Protein AF-A0A9D6QKI6-F1 (afdb_monomer)

Secondary structure (DSSP, 8-state):
--HHHHHHHHHHHHHHHHHHHHHHHHHHHHHHHT---HHHHHHHHHHHHHHTHHHHHHHHHHHHHHHHTT------

pLDDT: mean 78.79, std 14.79, range [49.75, 94.69]

Mean predicted aligned error: 8.6 Å

Foldseek 3Di:
DPPVVVLVVQLVVQLVVVLVCLLVVQLVVCCVPPNDDPVVSVVRSVVVNVVCVVVSNVVSNVVSCVVPVPDDPPPD

Structure (mmCIF, N/CA/C/O backbone):
data_AF-A0A9D6QKI6-F1
#
_entry.id   AF-A0A9D6QKI6-F1
#
loop_
_atom_site.group_PDB
_atom_site.id
_atom_site.type_symbol
_atom_site.label_atom_id
_atom_site.label_alt_id
_atom_site.label_comp_id
_atom_site.label_asym_id
_atom_site.label_entity_id
_atom_site.label_seq_id
_atom_site.pdbx_PDB_ins_code
_atom_site.Cartn_x
_atom_site.Cartn_y
_atom_site.Cartn_z
_atom_site.occupancy
_atom_site.B_iso_or_equiv
_atom_site.auth_seq_id
_atom_site.auth_comp_id
_atom_site.auth_asym_id
_atom_site.auth_atom_id
_atom_site.pdbx_PDB_model_num
ATOM 1 N N . MET A 1 1 ? -9.894 -9.572 29.733 1.00 50.28 1 MET A N 1
ATOM 2 C CA . MET A 1 1 ? -8.805 -9.208 28.793 1.00 50.28 1 MET A CA 1
ATOM 3 C C . MET A 1 1 ? -8.970 -9.731 27.352 1.00 50.28 1 MET A C 1
ATOM 5 O O . MET A 1 1 ? -8.219 -9.285 26.503 1.00 50.28 1 MET A O 1
ATOM 9 N N . GLY A 1 2 ? -9.957 -10.582 27.014 1.00 57.47 2 GLY A N 1
ATOM 10 C CA . GLY A 1 2 ? -10.095 -11.154 25.654 1.00 57.47 2 GLY A CA 1
ATOM 11 C C . GLY A 1 2 ? -10.874 -10.341 24.600 1.00 57.47 2 GLY A C 1
ATOM 12 O O . GLY A 1 2 ? -10.778 -10.644 23.418 1.00 57.47 2 GLY A O 1
ATOM 13 N N . LYS A 1 3 ? -11.627 -9.296 24.981 1.00 55.19 3 LYS A N 1
ATOM 14 C CA . LYS A 1 3 ? -12.507 -8.555 24.046 1.00 55.19 3 LYS A CA 1
ATOM 15 C C . LYS A 1 3 ? -11.751 -7.640 23.070 1.00 55.19 3 LYS A C 1
ATOM 17 O O . LYS A 1 3 ? -12.205 -7.425 21.955 1.00 55.19 3 LYS A O 1
ATOM 22 N N . VAL A 1 4 ? -10.583 -7.131 23.471 1.00 55.31 4 VAL A N 1
ATOM 23 C CA . VAL A 1 4 ? -9.784 -6.210 22.643 1.00 55.31 4 VAL A CA 1
ATOM 24 C C . VAL A 1 4 ? -9.081 -6.949 21.501 1.00 55.31 4 VAL A C 1
ATOM 26 O O . VAL A 1 4 ? -8.924 -6.400 20.419 1.00 55.31 4 VAL A O 1
ATOM 29 N N . ALA A 1 5 ? -8.707 -8.218 21.708 1.00 59.31 5 ALA A N 1
ATOM 30 C CA . ALA A 1 5 ? -8.010 -9.021 20.705 1.00 59.31 5 ALA A CA 1
ATOM 31 C C . ALA A 1 5 ? -8.874 -9.262 19.455 1.00 59.31 5 ALA A C 1
ATOM 33 O O . ALA A 1 5 ? -8.396 -9.076 18.339 1.00 59.31 5 ALA A O 1
ATOM 34 N N . GLY A 1 6 ? -10.162 -9.587 19.634 1.00 62.59 6 GLY A N 1
ATOM 35 C CA . GLY A 1 6 ? -11.098 -9.802 18.522 1.00 62.59 6 GLY A CA 1
ATOM 36 C C . GLY A 1 6 ? -11.253 -8.579 17.610 1.00 62.59 6 GLY A C 1
ATOM 37 O O . GLY A 1 6 ? -11.347 -8.733 16.395 1.00 62.59 6 GLY A O 1
ATOM 38 N N . PHE A 1 7 ? -11.177 -7.369 18.181 1.00 65.94 7 PHE A N 1
ATOM 39 C CA . PHE A 1 7 ? -11.202 -6.114 17.424 1.00 65.94 7 PHE A CA 1
ATOM 40 C C . PHE A 1 7 ? -10.015 -5.986 16.463 1.00 65.94 7 PHE A C 1
ATOM 42 O O . PHE A 1 7 ? -10.183 -5.671 15.283 1.00 65.94 7 PHE A O 1
ATOM 49 N N . TYR A 1 8 ? -8.808 -6.277 16.947 1.00 65.50 8 TYR A N 1
ATOM 50 C CA . TYR A 1 8 ? -7.604 -6.195 16.123 1.00 65.50 8 TYR A CA 1
ATOM 51 C C . TYR A 1 8 ? -7.548 -7.291 15.055 1.00 65.50 8 TYR A C 1
ATOM 53 O O . TYR A 1 8 ? -7.108 -7.008 13.943 1.00 65.50 8 TYR A O 1
ATOM 61 N N . PHE A 1 9 ? -8.036 -8.504 15.342 1.00 68.38 9 PHE A N 1
ATOM 62 C CA . PHE A 1 9 ? -8.067 -9.592 14.358 1.00 68.38 9 PHE A CA 1
ATOM 63 C C . PHE A 1 9 ? -8.974 -9.288 13.160 1.00 68.38 9 PHE A C 1
ATOM 65 O O . PHE A 1 9 ? -8.572 -9.522 12.020 1.00 68.38 9 PHE A O 1
ATOM 72 N N . GLY A 1 10 ? -10.165 -8.727 13.384 1.00 68.62 10 GLY A N 1
ATOM 73 C CA . GLY A 1 10 ? -11.041 -8.367 12.268 1.00 68.62 10 GLY A CA 1
ATOM 74 C C . GLY A 1 10 ? -10.535 -7.157 11.483 1.00 68.62 10 GLY A C 1
ATOM 75 O O . GLY A 1 10 ? -10.544 -7.185 10.254 1.00 68.62 10 GLY A O 1
ATOM 76 N N . ALA A 1 11 ? -10.000 -6.136 12.161 1.00 72.06 11 ALA A N 1
ATOM 77 C CA . ALA A 1 11 ? -9.348 -5.014 11.483 1.00 72.06 11 ALA A CA 1
ATOM 78 C C . ALA A 1 11 ? -8.145 -5.470 10.628 1.00 72.06 11 ALA A C 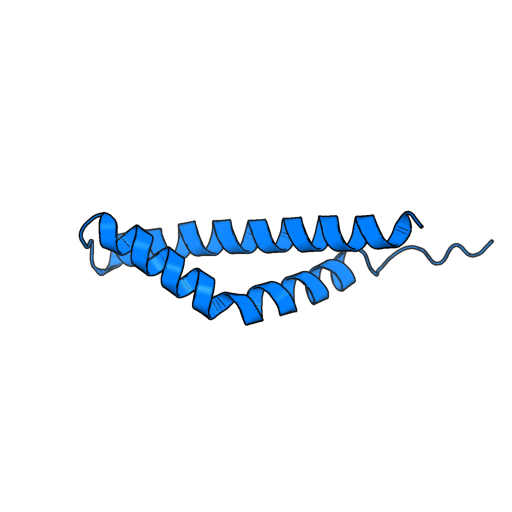1
ATOM 80 O O . ALA A 1 11 ? -7.887 -4.906 9.566 1.00 72.06 11 ALA A O 1
ATOM 81 N N . LEU A 1 12 ? -7.431 -6.515 11.058 1.00 80.19 12 LEU A N 1
ATOM 82 C CA . LEU A 1 12 ? -6.324 -7.108 10.307 1.00 80.19 12 LEU A CA 1
ATOM 83 C C . LEU A 1 12 ? -6.809 -7.832 9.041 1.00 80.19 12 LEU A C 1
ATOM 85 O O . LEU A 1 12 ? -6.212 -7.652 7.979 1.00 80.19 12 LEU A O 1
ATOM 89 N N . TYR A 1 13 ? -7.918 -8.574 9.118 1.00 78.75 13 TYR A N 1
ATOM 90 C CA . TYR A 1 13 ? -8.528 -9.228 7.952 1.00 78.75 13 TYR A CA 1
ATOM 91 C C . TYR A 1 13 ? -9.006 -8.223 6.895 1.00 78.75 13 TYR A C 1
ATOM 93 O O . TYR A 1 13 ? -8.784 -8.431 5.702 1.00 78.75 13 TYR A O 1
ATOM 101 N N . VAL A 1 14 ? -9.607 -7.106 7.319 1.00 79.38 14 VAL A N 1
ATOM 102 C CA . VAL A 1 14 ? -10.030 -6.039 6.396 1.00 79.38 14 VAL A CA 1
ATOM 103 C C . VAL A 1 14 ? -8.817 -5.416 5.696 1.00 79.38 14 VAL A C 1
ATOM 105 O O . VAL A 1 14 ? -8.837 -5.234 4.479 1.00 79.38 14 VAL A O 1
ATOM 108 N N . SER A 1 15 ? -7.719 -5.176 6.419 1.00 82.19 15 SER A N 1
ATOM 109 C CA . SER A 1 15 ? -6.473 -4.683 5.816 1.00 82.19 15 SER A CA 1
ATOM 110 C C . SER A 1 15 ? -5.887 -5.670 4.801 1.00 82.19 15 SER A C 1
ATOM 112 O O . SER A 1 15 ? -5.375 -5.253 3.765 1.00 82.19 15 SER A O 1
ATOM 114 N N . TYR A 1 16 ? -5.991 -6.977 5.056 1.00 84.31 16 TYR A N 1
ATOM 115 C CA . TYR A 1 16 ? -5.556 -7.999 4.102 1.00 84.31 16 TYR A CA 1
ATOM 116 C C . TYR A 1 16 ? -6.393 -7.983 2.813 1.00 84.31 16 TYR A C 1
ATOM 118 O O . TYR A 1 16 ? -5.833 -8.037 1.716 1.00 84.31 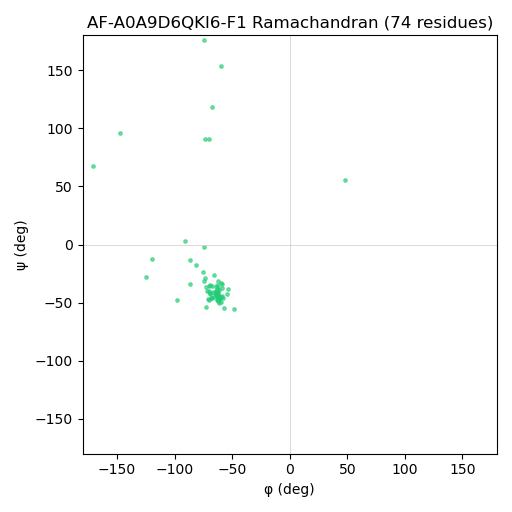16 TYR A O 1
ATOM 126 N N . ALA A 1 17 ? -7.715 -7.814 2.926 1.00 86.56 17 ALA A N 1
ATOM 127 C CA . ALA A 1 17 ? -8.595 -7.654 1.768 1.00 86.56 17 ALA A CA 1
ATOM 128 C C . ALA A 1 17 ? -8.241 -6.406 0.938 1.00 86.56 17 ALA A C 1
ATOM 130 O O . ALA A 1 17 ? -8.230 -6.470 -0.295 1.00 86.56 17 ALA A O 1
ATOM 131 N N . PHE A 1 18 ? -7.877 -5.294 1.589 1.00 86.38 18 PHE A N 1
ATOM 132 C CA . PHE A 1 18 ? -7.358 -4.111 0.896 1.00 86.38 18 PHE A CA 1
ATOM 133 C C . PHE A 1 18 ? -6.070 -4.415 0.131 1.00 86.38 18 PHE A C 1
ATOM 135 O O . PHE A 1 18 ? -5.977 -4.067 -1.044 1.00 86.38 18 PHE A O 1
ATOM 142 N N . THR A 1 19 ? -5.109 -5.111 0.742 1.00 87.69 19 THR A N 1
ATOM 143 C CA . THR A 1 19 ? -3.861 -5.495 0.063 1.00 87.69 19 THR A CA 1
ATOM 144 C C . THR A 1 19 ? -4.120 -6.360 -1.170 1.00 87.69 19 THR A C 1
ATOM 146 O O . THR A 1 19 ? -3.558 -6.080 -2.228 1.00 87.69 19 THR A O 1
ATOM 149 N N . ILE A 1 20 ? -4.997 -7.367 -1.077 1.00 91.88 20 ILE A N 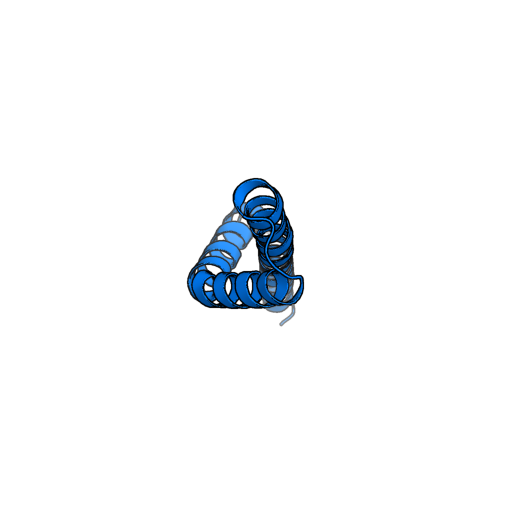1
ATOM 150 C CA . ILE A 1 20 ? -5.373 -8.203 -2.232 1.00 91.88 20 ILE A CA 1
ATOM 151 C C . ILE A 1 20 ? -6.022 -7.351 -3.327 1.00 91.88 20 ILE A C 1
ATOM 153 O O . ILE A 1 20 ? -5.688 -7.493 -4.503 1.00 91.88 20 ILE A O 1
ATOM 157 N N . THR A 1 21 ? -6.925 -6.447 -2.943 1.00 92.62 21 THR A N 1
ATOM 158 C CA . THR A 1 21 ? -7.625 -5.565 -3.885 1.00 92.62 21 THR A CA 1
ATOM 159 C C . THR A 1 21 ? -6.647 -4.638 -4.599 1.00 92.62 21 THR A C 1
ATOM 161 O O . THR A 1 21 ? -6.725 -4.505 -5.816 1.00 92.62 21 THR A O 1
ATOM 164 N N . ILE A 1 22 ? -5.696 -4.038 -3.875 1.00 92.06 22 ILE A N 1
ATOM 165 C CA . ILE A 1 22 ? -4.648 -3.190 -4.459 1.00 92.06 22 ILE A CA 1
ATOM 166 C C . ILE A 1 22 ? -3.796 -4.007 -5.426 1.00 92.06 22 ILE A C 1
ATOM 168 O O . ILE A 1 22 ? -3.573 -3.561 -6.546 1.00 92.06 22 ILE A O 1
ATOM 172 N N . PHE A 1 23 ? -3.361 -5.205 -5.027 1.00 93.56 23 PHE A N 1
ATOM 173 C CA . PHE A 1 23 ? -2.565 -6.076 -5.889 1.00 93.56 23 PHE A CA 1
ATOM 174 C C . PHE A 1 23 ? -3.304 -6.374 -7.200 1.00 93.56 23 PHE A C 1
ATOM 176 O O . PHE A 1 23 ? -2.800 -6.073 -8.278 1.00 93.56 23 PHE A O 1
ATOM 183 N N . GLY A 1 24 ? -4.534 -6.887 -7.114 1.00 93.94 24 GLY A N 1
ATOM 184 C CA . GLY A 1 24 ? -5.336 -7.223 -8.290 1.00 93.94 24 GLY A CA 1
ATOM 185 C C . GLY A 1 24 ? -5.661 -6.010 -9.164 1.00 93.94 24 GLY A C 1
ATOM 186 O O . GLY A 1 24 ? -5.488 -6.070 -10.380 1.00 93.94 24 GLY A O 1
ATOM 187 N N . ALA A 1 25 ? -6.088 -4.898 -8.561 1.00 94.31 25 ALA A N 1
ATOM 188 C CA . ALA A 1 25 ? -6.489 -3.699 -9.292 1.00 94.31 25 ALA A CA 1
ATOM 189 C C . ALA A 1 25 ? -5.307 -3.018 -9.990 1.00 94.31 25 ALA A C 1
ATOM 191 O O . ALA A 1 25 ? -5.413 -2.682 -11.167 1.00 94.31 25 ALA A O 1
ATOM 192 N N . VAL A 1 26 ? -4.179 -2.838 -9.295 1.00 94.06 26 VAL A N 1
ATOM 193 C CA . VAL A 1 26 ? -2.983 -2.196 -9.860 1.00 94.06 26 VAL A CA 1
ATOM 194 C C . VAL A 1 26 ? -2.384 -3.075 -10.950 1.00 94.06 26 VAL A C 1
ATOM 196 O O . VAL A 1 26 ? -2.116 -2.580 -12.043 1.00 94.06 26 VAL A O 1
ATOM 199 N N . SER A 1 27 ? -2.235 -4.380 -10.706 1.00 91.62 27 SER A N 1
ATOM 200 C CA . SER A 1 27 ? -1.696 -5.290 -11.717 1.00 91.62 27 SER A CA 1
ATOM 201 C C . SER A 1 27 ? -2.581 -5.364 -12.960 1.00 91.62 27 SER A C 1
ATOM 203 O O . SER A 1 27 ? -2.062 -5.259 -14.070 1.00 91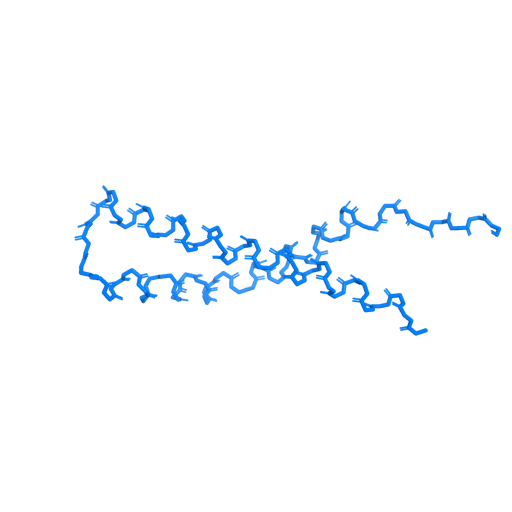.62 27 SER A O 1
ATOM 205 N N . ALA A 1 28 ? -3.905 -5.470 -12.799 1.00 94.31 28 ALA A N 1
ATOM 206 C CA . ALA A 1 28 ? -4.831 -5.451 -13.929 1.00 94.31 28 ALA A CA 1
ATOM 207 C C . ALA A 1 28 ? -4.768 -4.116 -14.685 1.00 94.31 28 ALA A C 1
ATOM 209 O O . ALA A 1 28 ? -4.678 -4.107 -15.911 1.00 94.31 28 ALA A O 1
ATOM 210 N N . LEU A 1 29 ? -4.756 -2.989 -13.968 1.00 94.19 29 LEU A N 1
ATOM 211 C CA . LEU A 1 29 ? -4.685 -1.664 -14.577 1.00 94.19 29 LEU A CA 1
ATOM 212 C C . LEU A 1 29 ? -3.418 -1.500 -15.423 1.00 94.19 29 LEU A C 1
ATOM 214 O O . LEU A 1 29 ? -3.516 -1.086 -16.577 1.00 94.19 29 LEU A O 1
ATOM 218 N N . LEU A 1 30 ? -2.243 -1.848 -14.886 1.00 92.69 30 LEU A N 1
ATOM 219 C CA . LEU A 1 30 ? -0.979 -1.757 -15.624 1.00 92.69 30 LEU A CA 1
ATOM 220 C C . LEU A 1 30 ? -0.963 -2.693 -16.835 1.00 92.69 30 LEU A C 1
ATOM 222 O O . LEU A 1 30 ? -0.483 -2.295 -17.898 1.00 92.69 30 LEU A O 1
ATOM 226 N N . TYR A 1 31 ? -1.515 -3.900 -16.689 1.00 92.56 31 TYR A N 1
ATOM 227 C CA . TYR A 1 31 ? -1.574 -4.885 -17.764 1.00 92.56 31 TYR A CA 1
ATOM 228 C C . TYR A 1 31 ? -2.388 -4.361 -18.951 1.00 92.56 31 TYR A C 1
ATOM 230 O O . TYR A 1 31 ? -1.888 -4.342 -20.074 1.00 92.56 31 TYR A O 1
ATOM 238 N N . TYR A 1 32 ? -3.597 -3.847 -18.702 1.00 94.38 32 TYR A N 1
ATOM 239 C CA . TYR A 1 32 ? -4.488 -3.369 -19.765 1.00 94.38 32 TYR A CA 1
ATOM 240 C C . TYR A 1 32 ? -4.089 -2.020 -20.378 1.00 94.38 32 TYR A C 1
ATOM 242 O O . TYR A 1 32 ? -4.500 -1.730 -21.498 1.00 94.38 32 TYR A O 1
ATOM 250 N N . THR A 1 33 ? -3.331 -1.178 -19.668 1.00 92.56 33 THR A N 1
ATOM 251 C CA . THR A 1 33 ? -3.019 0.187 -20.137 1.00 92.56 33 THR A CA 1
ATOM 252 C C . THR A 1 33 ? -1.659 0.309 -20.812 1.00 92.56 33 THR A C 1
ATOM 254 O O . THR A 1 33 ? -1.562 0.930 -21.867 1.00 92.56 33 THR A O 1
ATOM 257 N N . ILE A 1 34 ? -0.606 -0.232 -20.193 1.00 90.50 34 ILE A N 1
ATOM 258 C CA . ILE A 1 34 ? 0.787 0.057 -20.573 1.00 90.50 34 ILE A CA 1
ATOM 259 C C . ILE A 1 34 ? 1.566 -1.230 -20.875 1.00 90.50 34 ILE A C 1
ATOM 261 O O . ILE A 1 34 ? 2.499 -1.189 -21.671 1.00 90.50 34 ILE A O 1
ATOM 265 N N . SER A 1 35 ? 1.196 -2.365 -20.268 1.00 88.31 35 SER A N 1
ATOM 266 C CA . SER A 1 35 ? 1.932 -3.637 -20.371 1.00 88.31 35 SER A CA 1
ATOM 267 C C . SER A 1 35 ? 3.457 -3.491 -20.141 1.00 88.31 35 SER A C 1
ATOM 269 O O . SER A 1 35 ? 4.254 -3.858 -21.005 1.00 88.31 35 SER A O 1
ATOM 271 N N . PRO A 1 36 ? 3.900 -2.924 -18.999 1.00 90.38 36 PRO A N 1
ATOM 272 C CA . PRO A 1 36 ? 5.321 -2.707 -18.723 1.00 90.38 36 PRO A CA 1
ATOM 273 C C . PRO A 1 36 ? 6.065 -4.013 -18.367 1.00 90.38 36 PRO A C 1
ATOM 275 O O . PRO A 1 36 ? 5.436 -5.060 -18.233 1.00 90.38 36 PRO A O 1
ATOM 278 N N . PRO A 1 37 ? 7.400 -3.974 -18.177 1.00 92.38 37 PRO A N 1
ATOM 279 C CA . PRO A 1 37 ? 8.175 -5.119 -17.692 1.00 92.38 37 PRO A CA 1
ATOM 280 C C . PRO A 1 37 ? 7.729 -5.616 -16.307 1.00 92.38 37 PRO A C 1
ATOM 282 O O . PRO A 1 37 ? 7.281 -4.829 -15.473 1.00 92.38 37 PRO A O 1
ATOM 285 N N . ASP A 1 38 ? 7.959 -6.899 -16.017 1.00 89.69 38 ASP A N 1
ATOM 286 C CA . ASP A 1 38 ? 7.445 -7.595 -14.822 1.00 89.69 38 ASP A CA 1
ATOM 287 C C . ASP A 1 38 ? 7.771 -6.909 -13.482 1.00 89.69 38 ASP A C 1
ATOM 289 O O . ASP A 1 38 ? 6.935 -6.838 -12.578 1.00 89.69 38 ASP A O 1
ATOM 293 N N . TRP A 1 39 ? 8.970 -6.336 -13.348 1.00 91.69 39 TRP A N 1
ATOM 294 C CA . TRP A 1 39 ? 9.393 -5.660 -12.116 1.00 91.69 39 TRP A CA 1
ATOM 295 C C . TRP A 1 39 ? 8.568 -4.398 -11.812 1.00 91.69 39 TRP A C 1
ATOM 297 O O . TRP A 1 39 ? 8.423 -4.025 -10.644 1.00 91.69 39 TRP A O 1
ATOM 307 N N . VAL A 1 40 ? 7.996 -3.758 -12.839 1.00 93.25 40 VAL A N 1
ATOM 308 C CA . VAL A 1 40 ? 7.193 -2.536 -12.695 1.00 93.25 40 VAL A CA 1
ATOM 309 C C . VAL A 1 40 ? 5.878 -2.839 -11.990 1.00 93.25 40 VAL A C 1
ATOM 311 O O . VAL A 1 40 ? 5.437 -2.033 -11.176 1.00 93.25 40 VAL A O 1
ATOM 314 N N . TYR A 1 41 ? 5.281 -4.012 -12.218 1.00 91.44 41 TYR A N 1
ATOM 315 C CA . TYR A 1 41 ? 4.066 -4.420 -11.508 1.00 91.44 41 TYR A CA 1
ATOM 316 C C . TYR A 1 41 ? 4.316 -4.520 -10.005 1.00 91.44 41 TYR A C 1
ATOM 318 O O . TYR A 1 41 ? 3.558 -3.965 -9.212 1.00 91.44 41 TYR A O 1
ATOM 326 N N . ILE A 1 42 ? 5.415 -5.168 -9.614 1.00 92.19 42 ILE A N 1
ATOM 327 C CA . ILE A 1 42 ? 5.788 -5.333 -8.205 1.00 92.19 42 ILE A CA 1
ATOM 328 C C . ILE A 1 42 ? 6.060 -3.962 -7.573 1.00 92.19 42 ILE A C 1
ATOM 330 O O . ILE A 1 42 ? 5.51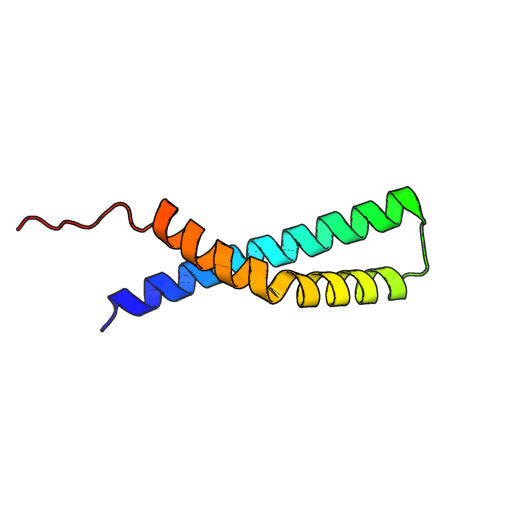1 -3.647 -6.515 1.00 92.19 42 ILE A O 1
ATOM 334 N N . ALA A 1 43 ? 6.850 -3.114 -8.239 1.00 94.69 43 ALA A N 1
ATOM 335 C CA . ALA A 1 43 ? 7.163 -1.774 -7.750 1.00 94.69 43 ALA A CA 1
ATOM 336 C C . ALA A 1 43 ? 5.911 -0.885 -7.627 1.00 94.69 43 ALA A C 1
ATOM 338 O O . ALA A 1 43 ? 5.740 -0.202 -6.616 1.00 94.69 43 ALA A O 1
ATOM 339 N N . ALA A 1 44 ? 5.011 -0.923 -8.612 1.00 93.62 44 ALA A N 1
ATOM 340 C CA . ALA A 1 44 ? 3.776 -0.143 -8.620 1.00 93.62 44 ALA A CA 1
ATOM 341 C C . ALA A 1 44 ? 2.806 -0.586 -7.522 1.00 93.62 44 ALA A C 1
ATOM 343 O O . ALA A 1 44 ? 2.209 0.261 -6.853 1.00 93.62 44 ALA A O 1
ATOM 344 N N . VAL A 1 45 ? 2.672 -1.895 -7.295 1.00 93.81 45 VAL A N 1
ATOM 345 C CA . VAL A 1 45 ? 1.847 -2.426 -6.205 1.00 93.81 45 VAL A CA 1
ATOM 346 C C . VAL A 1 45 ? 2.406 -1.994 -4.853 1.00 93.81 45 VAL A C 1
ATOM 348 O O . VAL A 1 45 ? 1.641 -1.508 -4.024 1.00 93.81 45 VAL A O 1
ATOM 351 N N . ILE A 1 46 ? 3.722 -2.101 -4.634 1.00 93.62 46 ILE A N 1
ATOM 352 C CA . ILE A 1 46 ? 4.354 -1.664 -3.378 1.00 93.62 46 ILE A CA 1
ATOM 353 C C . ILE A 1 46 ? 4.163 -0.159 -3.175 1.00 93.62 46 ILE A C 1
ATOM 355 O O . ILE A 1 46 ? 3.727 0.259 -2.103 1.00 93.62 46 ILE A O 1
ATOM 359 N N . ALA A 1 47 ? 4.438 0.658 -4.194 1.00 94.50 47 ALA A N 1
ATOM 360 C CA . ALA A 1 47 ? 4.273 2.108 -4.115 1.00 94.50 47 ALA A CA 1
ATOM 361 C C . ALA A 1 47 ? 2.822 2.494 -3.789 1.00 94.50 47 ALA A C 1
ATOM 363 O O . ALA A 1 47 ? 2.574 3.315 -2.905 1.00 94.50 47 ALA A O 1
ATOM 364 N N . THR A 1 48 ? 1.862 1.852 -4.455 1.00 93.12 48 THR A N 1
ATOM 365 C CA . THR A 1 48 ? 0.431 2.084 -4.236 1.00 93.12 48 THR A CA 1
ATOM 366 C C . THR A 1 48 ? 0.005 1.626 -2.844 1.00 93.12 48 THR A C 1
ATOM 368 O O . THR A 1 48 ? -0.667 2.371 -2.135 1.00 93.12 48 THR A O 1
ATOM 371 N N . ALA A 1 49 ? 0.441 0.445 -2.403 1.00 90.62 49 ALA A N 1
ATOM 372 C CA . ALA A 1 49 ? 0.171 -0.056 -1.061 1.00 90.62 49 ALA A CA 1
ATOM 373 C C . ALA A 1 49 ? 0.696 0.910 0.006 1.00 90.62 49 ALA A C 1
ATOM 375 O O . ALA A 1 49 ? -0.055 1.246 0.917 1.00 90.62 49 ALA A O 1
ATOM 376 N N . VAL A 1 50 ? 1.929 1.417 -0.142 1.00 92.06 50 VAL A N 1
ATOM 377 C CA . VAL A 1 50 ? 2.537 2.397 0.774 1.00 92.06 50 VAL A CA 1
ATOM 378 C C . VAL A 1 50 ? 1.752 3.709 0.801 1.00 92.06 50 VAL A C 1
ATOM 380 O O . VAL A 1 50 ? 1.448 4.218 1.881 1.00 92.06 50 VAL A O 1
ATOM 383 N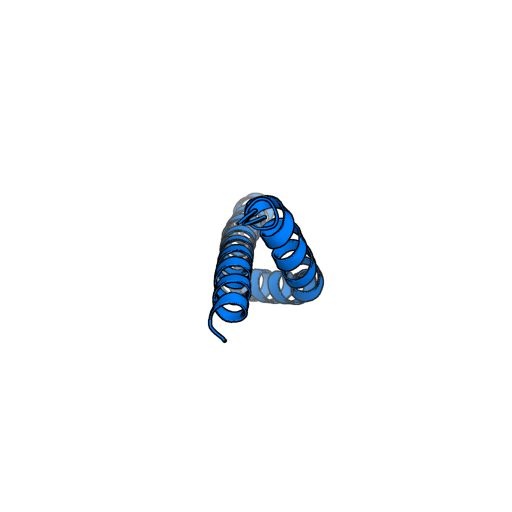 N . LEU A 1 51 ? 1.358 4.231 -0.363 1.00 92.12 51 LEU A N 1
ATOM 384 C CA . LEU A 1 51 ? 0.536 5.442 -0.458 1.00 92.12 51 LEU A CA 1
ATOM 385 C C . LEU A 1 51 ? -0.848 5.268 0.180 1.00 92.12 51 LEU A C 1
ATOM 387 O O . LEU A 1 51 ? -1.372 6.207 0.781 1.00 92.12 51 LEU A O 1
ATOM 391 N N . LEU A 1 52 ? -1.429 4.070 0.090 1.00 87.81 52 LEU A N 1
ATOM 392 C CA . LEU A 1 52 ? -2.731 3.748 0.671 1.00 87.81 52 LEU A CA 1
ATOM 393 C C . LEU A 1 52 ? -2.654 3.200 2.104 1.00 87.81 52 LEU A C 1
ATOM 395 O O . LEU A 1 52 ? 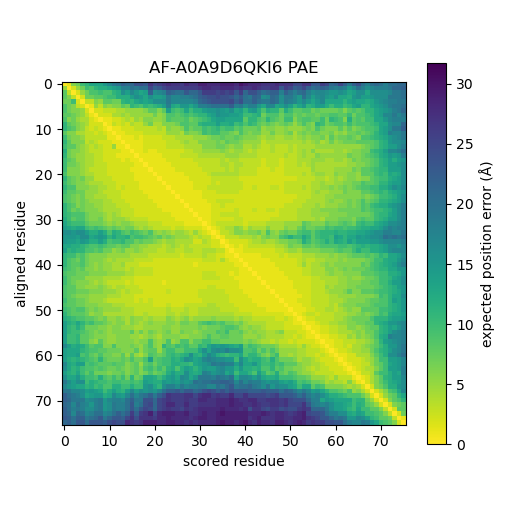-3.708 2.916 2.676 1.00 87.81 52 LEU A O 1
ATOM 399 N N . ILE A 1 53 ? -1.477 3.106 2.738 1.00 85.50 53 ILE A N 1
ATOM 400 C CA . ILE A 1 53 ? -1.345 2.776 4.172 1.00 85.50 53 ILE A CA 1
ATOM 401 C C . ILE A 1 53 ? -2.288 3.627 5.044 1.00 85.50 53 ILE A C 1
ATOM 403 O O . ILE A 1 53 ? -3.101 3.044 5.769 1.00 85.50 53 ILE A O 1
ATOM 407 N N . PRO A 1 54 ? -2.264 4.978 4.996 1.00 80.56 54 PRO A N 1
ATOM 408 C CA . PRO A 1 54 ? -3.111 5.793 5.868 1.00 80.56 54 PRO A CA 1
ATOM 409 C C . PRO A 1 54 ? -4.606 5.562 5.623 1.00 80.56 54 PRO A C 1
ATOM 411 O O . PRO A 1 54 ? -5.407 5.651 6.554 1.00 80.56 54 PRO A O 1
ATOM 414 N N . PHE A 1 55 ? -4.983 5.238 4.386 1.00 81.44 55 PHE A N 1
ATOM 415 C CA . PHE A 1 55 ? -6.357 4.924 4.022 1.00 81.44 55 PHE A CA 1
ATOM 416 C C . PHE A 1 55 ? -6.751 3.551 4.575 1.00 81.44 55 PHE A C 1
ATOM 418 O O . PHE A 1 55 ? -7.681 3.452 5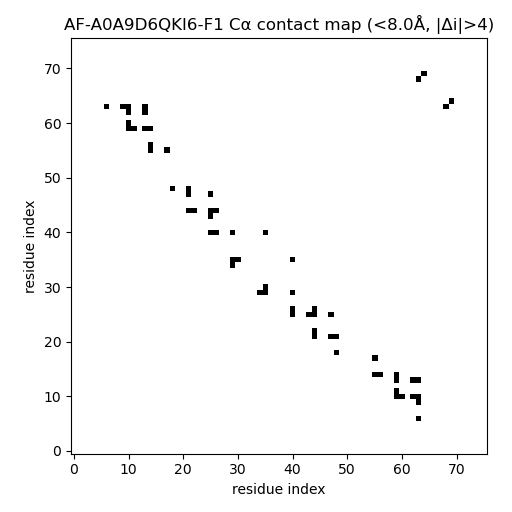.367 1.00 81.44 55 PHE A O 1
ATOM 425 N N . SER A 1 56 ? -5.978 2.510 4.278 1.00 78.81 56 SER A N 1
ATOM 426 C CA . SER A 1 56 ? -6.228 1.136 4.731 1.00 78.81 56 SER A CA 1
ATOM 427 C C . SER A 1 56 ? -6.369 1.055 6.256 1.00 78.81 56 SER A C 1
ATOM 429 O O . SER A 1 56 ? -7.316 0.456 6.761 1.00 78.81 56 SER A O 1
ATOM 431 N N . PHE A 1 57 ? -5.516 1.756 7.013 1.00 75.75 57 PHE A N 1
ATOM 432 C CA . PHE A 1 57 ? -5.623 1.814 8.476 1.00 75.75 57 PHE A CA 1
ATOM 433 C C . PHE A 1 57 ? -6.865 2.567 8.982 1.00 75.75 57 PHE A C 1
ATOM 435 O O . PHE A 1 57 ? -7.442 2.180 10.004 1.00 75.75 57 PHE A O 1
ATOM 442 N N . ARG A 1 58 ? -7.299 3.630 8.290 1.00 77.25 58 ARG A N 1
ATOM 443 C CA . ARG A 1 58 ? -8.524 4.371 8.640 1.00 77.25 58 ARG A CA 1
ATOM 444 C C . ARG A 1 58 ? -9.779 3.554 8.338 1.00 77.25 58 ARG A C 1
ATOM 446 O O . ARG A 1 58 ? -10.645 3.443 9.205 1.00 77.25 58 ARG A O 1
ATOM 453 N N . TYR A 1 59 ? -9.861 2.942 7.160 1.00 74.44 59 TYR A N 1
ATOM 454 C CA . TYR A 1 59 ? -11.037 2.178 6.740 1.00 74.44 59 TYR A CA 1
ATOM 455 C C . TYR A 1 59 ? -11.165 0.844 7.464 1.00 74.44 59 TYR A C 1
ATOM 457 O O . TYR A 1 59 ? -12.279 0.500 7.845 1.00 74.44 59 TYR A O 1
ATOM 465 N N . SER A 1 60 ? -10.067 0.143 7.763 1.00 72.94 60 SER A N 1
ATOM 466 C CA . SER A 1 60 ? -10.131 -1.075 8.584 1.00 72.94 60 SER A CA 1
ATOM 467 C C . SER A 1 60 ? -10.733 -0.822 9.965 1.00 72.94 60 SER A C 1
ATOM 469 O O . SER A 1 60 ? -11.513 -1.640 10.448 1.00 72.94 60 SER A O 1
ATOM 471 N N . ARG A 1 61 ? -10.444 0.329 10.593 1.00 69.62 61 ARG A N 1
ATOM 472 C CA . ARG A 1 61 ? -11.069 0.703 11.874 1.00 69.62 61 ARG A CA 1
ATOM 473 C C . ARG A 1 61 ? -12.559 1.019 11.731 1.00 69.62 61 ARG A C 1
ATOM 475 O O . ARG A 1 61 ? -13.339 0.583 12.570 1.00 69.62 61 ARG A O 1
ATOM 482 N N . ILE A 1 62 ? -12.955 1.753 10.689 1.00 71.75 62 ILE A N 1
ATOM 483 C CA . ILE A 1 62 ? -14.357 2.149 10.469 1.00 71.75 62 ILE A CA 1
ATOM 484 C C . ILE A 1 62 ? -15.213 0.940 10.077 1.00 71.75 62 ILE A C 1
ATOM 486 O O . ILE A 1 62 ? -16.266 0.729 10.668 1.00 71.75 62 ILE A O 1
ATOM 490 N N . LEU A 1 63 ? -14.755 0.123 9.125 1.00 68.75 63 LEU A N 1
ATOM 491 C CA . LEU A 1 63 ? -15.465 -1.072 8.660 1.00 68.75 63 LEU A CA 1
ATOM 492 C C . LEU A 1 63 ? -15.610 -2.111 9.766 1.00 68.75 63 LEU A C 1
ATOM 494 O O . LEU A 1 63 ? -16.679 -2.696 9.899 1.00 68.75 63 LEU A O 1
ATOM 498 N N . PHE A 1 64 ? -14.581 -2.308 10.595 1.00 69.56 64 PHE A N 1
ATOM 499 C CA . PHE A 1 64 ? -14.704 -3.210 11.735 1.00 69.56 64 PHE A CA 1
ATOM 500 C C . PHE A 1 64 ? -15.756 -2.711 12.736 1.00 69.56 64 PHE A C 1
ATOM 502 O O . PHE A 1 64 ? -16.579 -3.497 13.195 1.00 69.56 64 PHE A O 1
ATOM 509 N N . LEU A 1 65 ? -15.794 -1.408 13.036 1.00 67.38 65 LEU A N 1
ATOM 510 C CA . LEU A 1 65 ? -16.849 -0.834 13.881 1.00 67.38 65 LEU A CA 1
ATOM 511 C C . LEU A 1 65 ? -18.238 -0.945 13.236 1.00 67.38 65 LEU A C 1
ATOM 513 O O . LEU A 1 65 ? -19.204 -1.205 13.942 1.00 67.38 65 LEU A O 1
ATOM 517 N N . TYR A 1 66 ? -18.353 -0.806 11.916 1.00 66.12 66 TYR A N 1
ATOM 518 C CA . TYR A 1 66 ? -19.633 -0.941 11.213 1.00 66.12 66 TYR A CA 1
ATOM 519 C C . TYR A 1 66 ? -20.144 -2.387 11.187 1.00 66.12 66 TYR A C 1
ATOM 521 O O . TYR A 1 66 ? -21.336 -2.626 11.350 1.00 66.12 66 TYR A O 1
ATOM 529 N N . TRP A 1 67 ? -19.247 -3.357 10.996 1.00 63.22 67 TRP A N 1
ATOM 530 C CA . TRP A 1 67 ? -19.610 -4.769 10.860 1.00 63.22 67 TRP A CA 1
ATOM 531 C C . TRP A 1 67 ? -19.720 -5.488 12.215 1.00 63.22 67 TRP A C 1
ATOM 533 O O . TRP A 1 67 ? -20.565 -6.364 12.378 1.00 63.22 67 TRP A O 1
ATOM 543 N N . PHE A 1 68 ? -18.896 -5.113 13.202 1.00 61.88 68 PHE A N 1
ATOM 544 C CA . PHE A 1 68 ? -18.812 -5.768 14.518 1.00 61.88 68 PHE A CA 1
ATOM 545 C C . PHE A 1 68 ? -19.144 -4.861 15.711 1.00 61.88 68 PHE A C 1
ATOM 547 O O . PHE A 1 68 ? -19.356 -5.369 16.810 1.00 61.88 68 PHE A O 1
ATOM 554 N N . GLY A 1 69 ? -19.229 -3.540 15.540 1.00 58.88 69 GLY A N 1
ATOM 555 C CA . GLY A 1 69 ? -19.681 -2.622 16.598 1.00 58.88 69 GLY A CA 1
ATOM 556 C C . GLY A 1 69 ? -21.192 -2.661 16.849 1.00 58.88 69 GLY A C 1
ATOM 557 O O . GLY A 1 69 ? -21.673 -1.974 17.743 1.00 58.88 69 GLY A O 1
ATOM 558 N N . GLY A 1 70 ? -21.933 -3.469 16.084 1.00 53.91 70 GLY A N 1
ATOM 559 C CA . GLY A 1 70 ? -23.387 -3.562 16.161 1.00 53.91 70 GLY A CA 1
ATOM 560 C C . GLY A 1 70 ? -23.962 -4.451 17.265 1.00 53.91 70 GLY A C 1
ATOM 561 O O . GLY A 1 70 ? -25.138 -4.290 17.554 1.00 53.91 70 GLY A O 1
ATOM 562 N N . LEU A 1 71 ? -23.230 -5.379 17.896 1.00 55.91 71 LEU A N 1
ATOM 563 C CA . LEU A 1 71 ? -23.860 -6.309 18.852 1.00 55.91 71 LEU A CA 1
ATOM 564 C C . LEU A 1 71 ? -22.927 -6.719 19.995 1.00 55.91 71 LEU A C 1
ATOM 566 O O . LEU A 1 71 ? -22.162 -7.672 19.872 1.00 55.91 71 LEU A O 1
ATOM 570 N N . GLN A 1 72 ? -23.048 -6.029 21.132 1.00 57.03 72 GLN A N 1
ATOM 571 C CA . GLN A 1 72 ? -23.190 -6.669 22.448 1.00 57.03 72 GLN A CA 1
ATOM 572 C C . GLN A 1 72 ? -23.531 -5.616 23.518 1.00 57.03 72 GLN A C 1
ATOM 574 O O . GLN A 1 72 ? -22.760 -5.368 24.446 1.00 57.03 72 GLN A O 1
ATOM 579 N N . THR A 1 73 ? -24.727 -5.030 23.431 1.00 50.31 73 THR A N 1
ATOM 580 C CA . THR A 1 73 ? -25.493 -4.778 24.657 1.00 50.31 73 THR A CA 1
ATOM 581 C C . THR A 1 73 ? -25.944 -6.148 25.151 1.00 50.31 73 THR A C 1
ATOM 583 O O . THR A 1 73 ? -26.936 -6.710 24.698 1.00 50.31 73 THR A O 1
ATOM 586 N N . LYS A 1 74 ? -25.125 -6.764 26.008 1.00 50.16 74 LYS A N 1
ATOM 587 C CA . LYS A 1 74 ? -25.679 -7.722 26.958 1.00 50.16 74 LYS A CA 1
ATOM 588 C C . LYS A 1 74 ? -26.396 -6.877 27.997 1.00 50.16 74 LYS A C 1
ATOM 590 O O . LYS A 1 74 ? -25.764 -6.380 28.926 1.00 5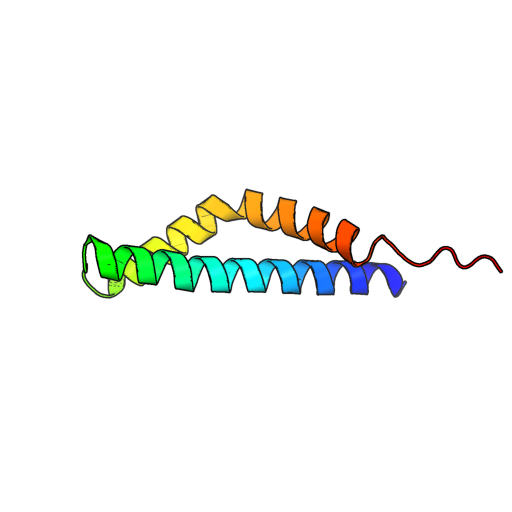0.16 74 LYS A O 1
ATOM 595 N N . ASP A 1 75 ? -27.670 -6.635 27.732 1.00 50.75 75 ASP A N 1
ATOM 596 C CA . ASP A 1 75 ? -28.624 -6.410 28.798 1.00 50.75 75 ASP A CA 1
ATOM 597 C C . ASP A 1 75 ? -28.746 -7.765 29.527 1.00 50.75 75 ASP A C 1
ATOM 599 O O . ASP A 1 75 ? -29.059 -8.773 28.892 1.00 50.75 75 ASP A O 1
ATOM 603 N N . GLU A 1 76 ? -28.377 -7.747 30.816 1.00 49.75 76 GLU A N 1
ATOM 604 C CA . GLU A 1 76 ? -28.348 -8.832 31.830 1.00 49.75 76 GLU A CA 1
ATOM 605 C C . GLU A 1 76 ? -27.248 -9.922 31.744 1.00 49.75 76 GLU A C 1
ATOM 607 O O . GLU A 1 76 ? -27.112 -10.675 30.749 1.00 49.75 76 GLU A O 1
#

Solvent-accessible surface area (backbone atoms only — not comparable to full-atom values): 4370 Å² total; per-residue (Å²): 133,70,75,64,54,58,55,52,54,51,26,48,52,46,37,50,53,50,52,52,49,46,45,55,51,48,46,51,50,43,54,78,73,70,57,70,63,75,68,52,49,57,53,50,35,52,52,49,51,62,71,39,42,72,52,43,60,52,48,18,55,51,50,38,43,67,73,60,63,75,73,79,86,71,80,126

Sequence (76 aa):
MGKVAGFYFGALYVSYAFTITIFGAVSALLYYTISPPDWVYIAAVIATAVLLIPFSFRYSRILFLYWFGGLQTKDE

Radius of gyration: 16.99 Å; Cα contacts (8 Å, |Δi|>4): 32; chains: 1; bounding box: 38×17×52 Å